Protein AF-A0A151ATL2-F1 (afdb_monomer_lite)

Foldseek 3Di:
DDPPPPPDPDDDPLPQPVVLLVVLVVCVVVVVDPPVVSCVSSVHDPVVNVVVVVVVVVVD

Radius of gyration: 12.79 Å; chains: 1; bounding box: 29×36×34 Å

Sequence (60 aa):
MAKEKGIKFGRPKVEIDDKLFKKVYTKWKNGKIKAVEAMKELNLSKPTFYRRVKEYEEKS

Organism: NCBI:txid1121338

Secondary structure (DSSP, 8-state):
---------S-------HHHHHHHHHHHHTTSS-HHHHHHHTT--HHHHHHHHHHHHHT-

Structure (mmCIF, N/CA/C/O backbone):
data_AF-A0A151ATL2-F1
#
_entry.id   AF-A0A151ATL2-F1
#
loop_
_atom_site.group_PDB
_atom_site.id
_atom_site.type_symbol
_atom_site.label_atom_id
_atom_site.label_alt_id
_atom_site.label_comp_id
_atom_site.label_asym_id
_atom_site.label_entity_id
_atom_site.label_seq_id
_atom_site.pdbx_PDB_ins_code
_atom_site.Cartn_x
_atom_site.Cartn_y
_atom_site.Cartn_z
_atom_site.occupancy
_atom_site.B_iso_or_equiv
_atom_site.auth_seq_id
_atom_site.auth_comp_id
_atom_site.auth_asym_id
_atom_site.auth_atom_id
_atom_site.pdbx_PDB_model_num
ATOM 1 N N . MET A 1 1 ? 8.715 28.133 -19.783 1.00 44.25 1 MET A N 1
ATOM 2 C CA . MET A 1 1 ? 7.629 27.121 -19.782 1.00 44.25 1 MET A CA 1
ATOM 3 C C . MET A 1 1 ? 8.258 25.729 -19.737 1.00 44.25 1 MET A C 1
ATOM 5 O O . MET A 1 1 ? 9.418 25.627 -20.098 1.00 44.25 1 MET A O 1
ATOM 9 N N . ALA A 1 2 ? 7.509 24.719 -19.275 1.00 44.72 2 ALA A N 1
ATOM 10 C CA . ALA A 1 2 ? 7.871 23.296 -19.120 1.00 44.72 2 ALA A CA 1
ATOM 11 C C . ALA A 1 2 ? 8.687 22.909 -17.862 1.00 44.72 2 ALA A C 1
ATOM 13 O O . ALA A 1 2 ? 9.908 22.792 -17.860 1.00 44.72 2 ALA A O 1
ATOM 14 N N . LYS A 1 3 ? 7.959 22.655 -16.764 1.00 42.72 3 LYS A N 1
ATOM 15 C CA . LYS A 1 3 ? 8.429 21.897 -15.591 1.00 42.72 3 LYS A CA 1
ATOM 16 C C . LYS A 1 3 ? 8.204 20.404 -15.842 1.00 42.72 3 LYS A C 1
ATOM 18 O O . LYS A 1 3 ? 7.436 19.765 -15.133 1.00 42.72 3 LYS A O 1
ATOM 23 N N . GLU A 1 4 ? 8.849 19.847 -16.853 1.00 43.97 4 GLU A N 1
ATOM 24 C CA . GLU A 1 4 ? 8.819 18.405 -17.095 1.00 43.97 4 GLU A CA 1
ATOM 25 C C . GLU A 1 4 ? 10.074 17.801 -16.485 1.00 43.97 4 GLU A C 1
ATOM 27 O O . GLU A 1 4 ? 11.076 17.538 -17.144 1.00 43.97 4 GLU A O 1
ATOM 32 N N . LYS A 1 5 ? 10.047 17.635 -15.158 1.00 46.22 5 LYS A N 1
ATOM 33 C CA . LYS A 1 5 ? 11.042 16.799 -14.492 1.00 46.22 5 LYS A CA 1
ATOM 34 C C . LYS A 1 5 ? 10.750 15.362 -14.896 1.00 46.22 5 LYS A C 1
ATOM 36 O O . LYS A 1 5 ? 9.95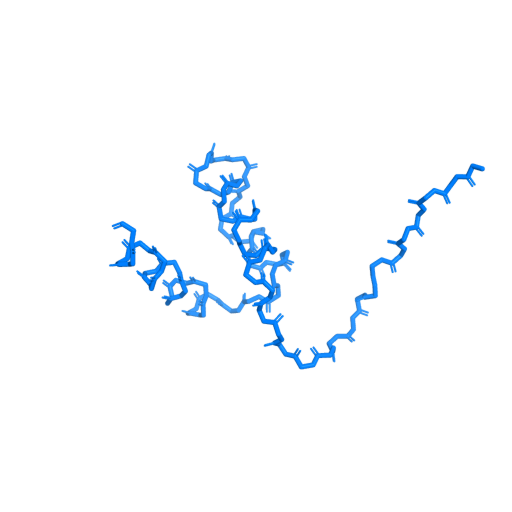7 14.688 -14.242 1.00 46.22 5 LYS A O 1
ATOM 41 N N . GLY A 1 6 ? 11.390 14.946 -15.988 1.00 42.06 6 GLY A N 1
ATOM 42 C CA . GLY A 1 6 ? 11.546 13.562 -16.406 1.00 42.06 6 GLY A CA 1
ATOM 43 C C . GLY A 1 6 ? 12.033 12.744 -15.220 1.00 42.06 6 GLY A C 1
ATOM 44 O O . GLY A 1 6 ? 13.213 12.743 -14.867 1.00 42.06 6 GLY A O 1
ATOM 45 N N . ILE A 1 7 ? 11.077 12.119 -14.545 1.00 49.50 7 ILE A N 1
ATOM 46 C CA . ILE A 1 7 ? 11.299 11.171 -13.466 1.00 49.50 7 ILE A CA 1
ATOM 47 C C . ILE A 1 7 ? 12.085 10.020 -14.082 1.00 49.50 7 ILE A C 1
ATOM 49 O O . ILE A 1 7 ? 11.571 9.282 -14.918 1.00 49.50 7 ILE A O 1
ATOM 53 N N . LYS A 1 8 ? 13.366 9.936 -13.713 1.00 44.72 8 LYS A N 1
ATOM 54 C CA . LYS A 1 8 ? 14.279 8.868 -14.109 1.00 44.72 8 LYS A CA 1
ATOM 55 C C . LYS A 1 8 ? 13.673 7.520 -13.711 1.00 44.72 8 LYS A C 1
ATOM 57 O O . LYS A 1 8 ? 13.759 7.109 -12.556 1.00 44.72 8 LYS A O 1
ATOM 62 N N . PHE A 1 9 ? 13.082 6.828 -14.678 1.00 49.19 9 PHE A N 1
ATOM 63 C CA . PHE A 1 9 ? 12.829 5.397 -14.599 1.00 49.19 9 PHE A CA 1
ATOM 64 C C . PHE A 1 9 ? 14.176 4.682 -14.754 1.00 49.19 9 PHE A C 1
ATOM 66 O O . PHE A 1 9 ? 14.755 4.683 -15.835 1.00 49.19 9 PHE A O 1
ATOM 73 N N . GLY A 1 10 ? 14.705 4.119 -13.665 1.00 45.72 10 GLY A N 1
ATOM 74 C CA . GLY A 1 10 ? 15.949 3.343 -13.707 1.00 45.72 10 GLY A CA 1
ATOM 75 C C . GLY A 1 10 ? 16.665 3.228 -12.363 1.00 45.72 10 GLY A C 1
ATOM 76 O O . GLY A 1 10 ? 17.675 3.885 -12.148 1.00 45.72 10 GLY A O 1
ATOM 77 N N . ARG A 1 11 ? 16.093 2.413 -11.467 1.00 50.06 11 ARG A N 1
ATOM 78 C CA . ARG A 1 11 ? 16.630 1.828 -10.217 1.00 50.06 11 ARG A CA 1
ATOM 79 C C . ARG A 1 11 ? 17.960 2.397 -9.658 1.00 50.06 11 ARG A C 1
ATOM 81 O O . ARG A 1 11 ? 18.990 1.736 -9.775 1.00 50.06 11 ARG A O 1
ATOM 88 N N . PRO A 1 12 ? 17.957 3.514 -8.910 1.00 47.78 12 PRO A N 1
ATOM 89 C CA . PRO A 1 12 ? 18.850 3.638 -7.765 1.00 47.78 12 PRO A CA 1
ATOM 90 C C . PRO A 1 12 ? 18.284 2.795 -6.605 1.00 47.78 12 PRO A C 1
ATOM 92 O O . PRO A 1 12 ? 17.082 2.537 -6.558 1.00 47.78 12 PRO A O 1
ATOM 95 N N . LYS A 1 13 ? 19.156 2.286 -5.723 1.00 42.59 13 LYS A N 1
ATOM 96 C CA . LYS A 1 13 ? 18.847 1.557 -4.469 1.00 42.59 13 LYS A CA 1
ATOM 97 C C . LYS A 1 13 ? 17.492 1.986 -3.885 1.00 42.59 13 LYS A C 1
ATOM 99 O O . LYS A 1 13 ? 17.253 3.180 -3.795 1.00 42.59 13 LYS A O 1
ATOM 104 N N . VAL A 1 14 ? 16.628 1.034 -3.516 1.00 52.69 14 VAL A N 1
ATOM 105 C CA . VAL A 1 14 ? 15.268 1.280 -2.995 1.00 52.69 14 VAL A CA 1
ATOM 106 C C . VAL A 1 14 ? 15.336 2.057 -1.670 1.00 52.69 14 VAL A C 1
ATOM 108 O O . VAL A 1 14 ? 15.198 1.502 -0.586 1.00 52.69 14 VAL A O 1
ATOM 111 N N . GLU A 1 15 ? 15.582 3.357 -1.754 1.00 52.72 15 GLU A N 1
ATOM 112 C CA . GLU A 1 15 ? 15.224 4.329 -0.742 1.00 52.72 15 GLU A CA 1
ATOM 113 C C . GLU A 1 15 ? 13.711 4.458 -0.875 1.00 52.72 15 GLU A C 1
ATOM 115 O O . GLU A 1 15 ? 13.205 5.154 -1.756 1.00 52.72 15 GLU A O 1
ATOM 120 N N . ILE A 1 16 ? 12.968 3.670 -0.089 1.00 59.81 16 ILE A N 1
ATOM 121 C CA . ILE A 1 16 ? 11.519 3.847 0.013 1.00 59.81 16 ILE A CA 1
ATOM 122 C C . ILE A 1 16 ? 11.324 5.236 0.602 1.00 59.81 16 ILE A C 1
ATOM 124 O O . ILE A 1 16 ? 11.380 5.407 1.817 1.00 59.81 16 ILE A O 1
ATOM 128 N N . ASP A 1 17 ? 11.141 6.226 -0.265 1.00 69.62 17 ASP A N 1
ATOM 129 C CA . ASP A 1 17 ? 10.898 7.588 0.163 1.00 69.62 17 ASP A CA 1
ATOM 130 C C . ASP A 1 17 ? 9.558 7.589 0.907 1.00 69.62 17 ASP A C 1
ATOM 132 O O . ASP A 1 17 ? 8.491 7.414 0.310 1.00 69.62 17 ASP A O 1
ATOM 136 N N . ASP A 1 18 ? 9.613 7.706 2.237 1.00 74.69 18 ASP A N 1
ATOM 137 C CA . ASP A 1 18 ? 8.440 7.693 3.115 1.00 74.69 18 ASP A CA 1
ATOM 138 C C . ASP A 1 18 ? 7.388 8.714 2.652 1.00 74.69 18 ASP A C 1
ATOM 140 O O . ASP A 1 18 ? 6.184 8.475 2.781 1.00 74.69 18 ASP A O 1
ATOM 144 N N . LYS A 1 19 ? 7.811 9.825 2.026 1.00 77.56 19 LYS A N 1
ATOM 145 C CA . LYS A 1 19 ? 6.890 10.824 1.468 1.00 77.56 19 LYS A CA 1
ATOM 146 C C . LYS A 1 19 ? 6.158 10.284 0.244 1.00 77.56 19 LYS A C 1
ATOM 148 O O . LYS A 1 19 ? 4.952 10.511 0.114 1.00 77.56 19 LYS A O 1
ATOM 153 N N . LEU A 1 20 ? 6.851 9.565 -0.644 1.00 77.88 20 LEU A N 1
ATOM 154 C CA . LEU A 1 20 ? 6.233 8.922 -1.805 1.00 77.88 20 LEU A CA 1
ATOM 155 C C . LEU A 1 20 ? 5.287 7.800 -1.364 1.00 77.88 20 LEU A C 1
ATOM 157 O O . LEU A 1 20 ? 4.140 7.774 -1.813 1.00 77.88 20 LEU A O 1
ATOM 161 N N . PHE A 1 21 ? 5.719 6.943 -0.430 1.00 83.12 21 PHE A N 1
ATOM 162 C CA . PHE A 1 21 ? 4.868 5.900 0.150 1.00 83.12 21 PHE A CA 1
ATOM 163 C C . PHE A 1 21 ? 3.608 6.502 0.765 1.00 83.12 21 PHE A C 1
ATOM 165 O O . PHE A 1 21 ? 2.515 6.097 0.393 1.00 83.12 21 PHE A O 1
ATOM 172 N N . LYS A 1 22 ? 3.726 7.526 1.619 1.00 85.19 22 LYS A N 1
ATOM 173 C CA . LYS A 1 22 ? 2.571 8.180 2.251 1.00 85.19 22 LYS A CA 1
ATOM 174 C C . LYS A 1 22 ? 1.620 8.793 1.222 1.00 85.19 22 LYS A C 1
ATOM 176 O O . LYS A 1 22 ? 0.404 8.660 1.360 1.00 85.19 22 LYS A O 1
ATOM 181 N N . LYS A 1 23 ? 2.140 9.414 0.157 1.00 86.38 23 LYS A N 1
ATOM 182 C CA . LYS A 1 23 ? 1.327 9.978 -0.937 1.00 86.38 23 LYS A CA 1
ATOM 183 C C . LYS A 1 23 ? 0.543 8.893 -1.681 1.00 86.38 23 LYS A C 1
ATOM 185 O O . LYS A 1 23 ? -0.659 9.046 -1.894 1.00 86.38 23 LYS A O 1
ATOM 190 N N . VAL A 1 24 ? 1.209 7.801 -2.050 1.00 86.94 24 VAL A N 1
ATOM 191 C CA . VAL A 1 24 ? 0.599 6.657 -2.744 1.00 86.94 24 VAL A CA 1
ATOM 192 C C . VAL A 1 24 ? -0.377 5.914 -1.827 1.00 86.94 24 VAL A C 1
ATOM 194 O O . VAL A 1 24 ? -1.506 5.652 -2.231 1.00 86.94 24 VAL A O 1
ATOM 197 N N . TYR A 1 25 ? 0.010 5.655 -0.578 1.00 88.25 25 TYR A N 1
ATOM 198 C CA . TYR A 1 25 ? -0.825 5.063 0.466 1.00 88.25 25 TYR A CA 1
ATOM 199 C C . TYR A 1 25 ? -2.099 5.874 0.674 1.00 88.25 25 TYR A C 1
ATOM 201 O O . TYR A 1 25 ? -3.184 5.311 0.672 1.00 88.25 25 TYR A O 1
ATOM 209 N N . THR A 1 26 ? -1.995 7.203 0.752 1.00 89.12 26 THR A N 1
ATOM 210 C CA . THR A 1 26 ? -3.161 8.084 0.887 1.00 89.12 26 THR A CA 1
ATOM 211 C C . THR A 1 26 ? -4.089 7.940 -0.315 1.00 89.12 26 THR A C 1
ATOM 213 O O . THR A 1 26 ? -5.289 7.757 -0.133 1.00 89.12 26 THR A O 1
ATOM 216 N N . LYS A 1 27 ? -3.570 7.968 -1.551 1.00 90.00 27 LYS A N 1
ATOM 217 C CA . LYS A 1 27 ? -4.390 7.745 -2.756 1.00 90.00 27 LYS A CA 1
ATOM 218 C C . LYS A 1 27 ? -5.071 6.371 -2.730 1.00 90.00 27 LYS A C 1
ATOM 220 O O . LYS A 1 27 ? -6.254 6.290 -3.043 1.00 90.00 27 LYS A O 1
ATOM 225 N N . TRP A 1 28 ? -4.343 5.319 -2.360 1.00 91.31 28 TRP A N 1
ATOM 226 C CA . TRP A 1 28 ? -4.861 3.952 -2.278 1.00 91.31 28 TRP A CA 1
ATOM 227 C C . TRP A 1 28 ? -5.924 3.803 -1.181 1.00 91.31 28 TRP A C 1
ATOM 229 O O . TRP A 1 28 ? -7.000 3.282 -1.453 1.00 91.31 28 TRP A O 1
ATOM 239 N N . LYS A 1 29 ? -5.679 4.343 0.020 1.00 87.38 29 LYS A N 1
ATOM 240 C CA . LYS A 1 29 ? -6.615 4.344 1.157 1.00 87.38 29 LYS A CA 1
ATOM 241 C C . LYS A 1 29 ? -7.888 5.140 0.852 1.00 87.38 29 LYS A C 1
ATOM 243 O O . LYS A 1 29 ? -8.965 4.744 1.270 1.00 87.38 29 LYS A O 1
ATOM 248 N N . ASN A 1 30 ? -7.777 6.215 0.067 1.00 90.56 30 ASN A N 1
ATOM 249 C CA . ASN A 1 30 ? -8.923 6.967 -0.461 1.00 90.56 30 ASN A CA 1
ATOM 250 C C . ASN A 1 30 ? -9.619 6.273 -1.652 1.00 90.56 30 ASN A C 1
ATOM 252 O O . ASN A 1 30 ? -10.537 6.846 -2.231 1.00 90.56 30 ASN A O 1
ATOM 256 N N . GLY A 1 31 ? -9.155 5.099 -2.094 1.00 89.94 31 GLY A N 1
ATOM 257 C CA . GLY A 1 31 ? -9.714 4.388 -3.249 1.00 89.94 31 GLY A CA 1
ATOM 258 C C . GLY A 1 31 ? -9.437 5.043 -4.608 1.00 89.94 31 GLY A C 1
ATOM 259 O O . GLY A 1 31 ? -10.006 4.625 -5.612 1.00 89.94 31 GLY A O 1
ATOM 260 N N . LYS A 1 32 ? -8.551 6.050 -4.679 1.00 90.81 32 LYS A N 1
ATOM 261 C CA . LYS A 1 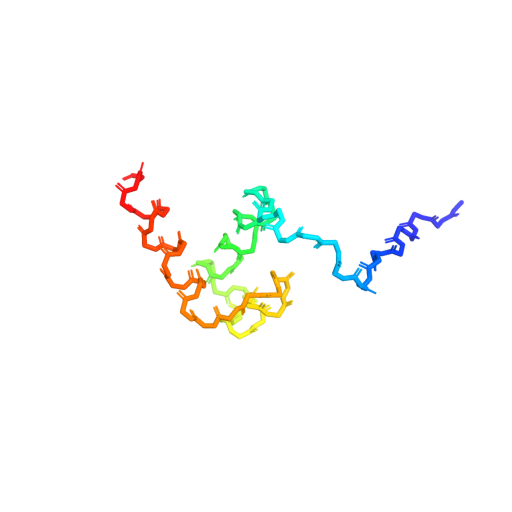32 ? -8.204 6.749 -5.932 1.00 90.81 32 LYS A CA 1
ATOM 262 C C . LYS A 1 32 ? -7.373 5.892 -6.884 1.00 90.81 32 LYS A C 1
ATOM 264 O O . LYS A 1 32 ? -7.415 6.111 -8.089 1.00 90.81 32 LYS A O 1
ATOM 269 N N . ILE A 1 33 ? -6.584 4.960 -6.349 1.00 89.88 33 ILE A N 1
ATOM 270 C CA . ILE A 1 33 ? -5.753 4.030 -7.125 1.00 89.88 33 ILE A CA 1
ATOM 271 C C . ILE A 1 33 ? -5.887 2.612 -6.572 1.00 89.88 33 ILE A C 1
ATOM 273 O O . ILE A 1 33 ? -6.176 2.415 -5.392 1.00 89.88 33 ILE A O 1
ATOM 277 N N . LYS A 1 34 ? -5.625 1.610 -7.415 1.00 89.31 34 LYS A N 1
ATOM 278 C CA . LYS A 1 34 ? -5.590 0.198 -7.007 1.00 89.31 34 LYS A CA 1
ATOM 279 C C . LYS A 1 34 ? -4.253 -0.138 -6.349 1.00 89.31 34 LYS A C 1
ATOM 281 O O . LYS A 1 34 ? -3.235 0.468 -6.671 1.00 89.31 34 LYS A O 1
ATOM 286 N N . ALA A 1 35 ? -4.232 -1.176 -5.513 1.00 83.88 35 ALA A N 1
ATOM 287 C CA . ALA A 1 35 ? -2.998 -1.675 -4.899 1.00 83.88 35 ALA A CA 1
ATOM 288 C C . ALA A 1 35 ?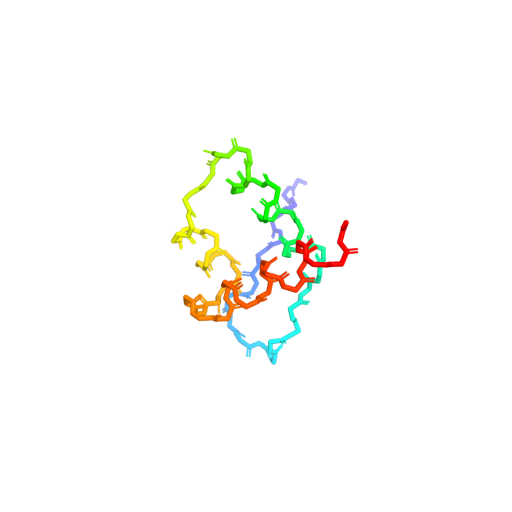 -1.918 -1.991 -5.954 1.00 83.88 35 ALA A C 1
ATOM 290 O O . ALA A 1 35 ? -0.742 -1.730 -5.744 1.00 83.88 35 ALA A O 1
ATOM 291 N N . VAL A 1 36 ? -2.321 -2.507 -7.121 1.00 85.81 36 VAL A N 1
ATOM 292 C CA . VAL A 1 36 ? -1.414 -2.834 -8.237 1.00 85.81 36 VAL A CA 1
ATOM 293 C C . VAL A 1 36 ? -0.753 -1.584 -8.826 1.00 85.81 36 VAL A C 1
ATOM 295 O O . VAL A 1 36 ? 0.428 -1.611 -9.152 1.00 85.81 36 VAL A O 1
ATOM 298 N N . GLU A 1 37 ? -1.499 -0.483 -8.919 1.00 87.56 37 GLU A N 1
ATOM 299 C CA . GLU A 1 37 ? -0.986 0.800 -9.406 1.00 87.56 37 GLU A CA 1
ATOM 300 C C . GLU A 1 37 ? -0.082 1.447 -8.358 1.00 87.56 37 GLU A C 1
ATOM 302 O O . GLU A 1 37 ? 1.012 1.885 -8.688 1.00 87.56 37 GLU A O 1
ATOM 307 N N . ALA A 1 38 ? -0.466 1.391 -7.079 1.00 86.12 38 ALA A N 1
ATOM 308 C CA . ALA A 1 38 ? 0.382 1.815 -5.968 1.00 86.12 38 ALA A CA 1
ATOM 309 C C . ALA A 1 38 ? 1.728 1.071 -5.950 1.00 86.12 38 ALA A C 1
ATOM 311 O O . ALA A 1 38 ? 2.784 1.684 -5.811 1.00 86.12 38 ALA A O 1
ATOM 312 N N . MET A 1 39 ? 1.699 -0.248 -6.145 1.00 83.88 39 MET A N 1
ATOM 313 C CA . MET A 1 39 ? 2.892 -1.087 -6.248 1.00 83.88 39 MET A CA 1
ATOM 314 C C . MET A 1 39 ? 3.765 -0.712 -7.445 1.00 83.88 39 MET A C 1
ATOM 316 O O . MET A 1 39 ? 4.980 -0.645 -7.297 1.00 83.88 39 MET A O 1
ATOM 320 N N . LYS A 1 40 ? 3.177 -0.428 -8.613 1.00 83.75 40 LYS A N 1
ATOM 321 C CA . LYS A 1 40 ? 3.932 0.045 -9.784 1.00 83.75 40 LYS A CA 1
ATOM 322 C C . LYS A 1 40 ? 4.548 1.425 -9.552 1.00 83.75 40 LYS A C 1
ATOM 324 O O . LYS A 1 40 ? 5.722 1.606 -9.863 1.00 83.75 40 LYS A O 1
ATOM 329 N N . GLU A 1 41 ? 3.785 2.360 -8.981 1.00 82.12 41 GLU A N 1
ATOM 330 C CA . GLU A 1 41 ? 4.202 3.743 -8.685 1.00 82.12 41 GLU A CA 1
ATOM 331 C C . GLU A 1 41 ? 5.350 3.763 -7.658 1.00 82.12 41 GLU A C 1
ATOM 333 O O . GLU A 1 41 ? 6.262 4.580 -7.758 1.00 82.12 41 GLU A O 1
ATOM 338 N N . LEU A 1 42 ? 5.348 2.813 -6.715 1.00 77.19 42 LEU A N 1
ATOM 339 C CA . LEU A 1 42 ? 6.407 2.621 -5.717 1.00 77.19 42 LEU A CA 1
ATOM 340 C C . LEU A 1 42 ? 7.497 1.625 -6.149 1.00 77.19 42 LEU A C 1
ATOM 342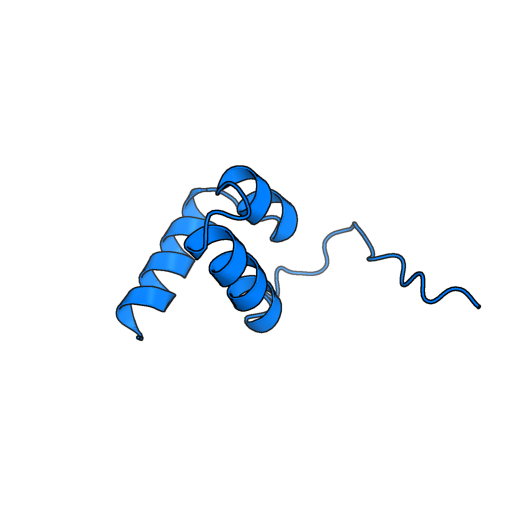 O O . LEU A 1 42 ? 8.464 1.426 -5.420 1.00 77.19 42 LEU A O 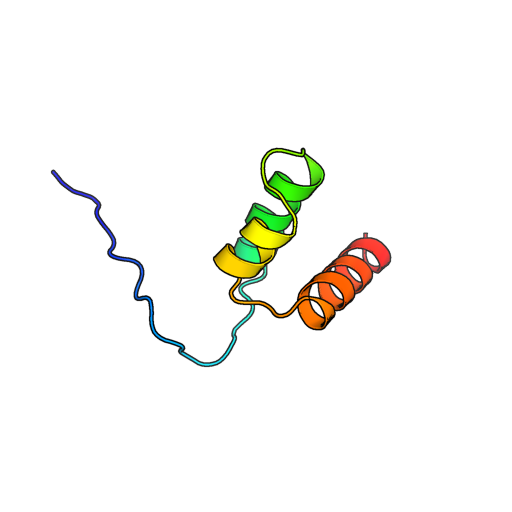1
ATOM 346 N N . ASN A 1 43 ? 7.335 0.975 -7.304 1.00 78.12 43 ASN A N 1
ATOM 347 C CA . ASN A 1 43 ? 8.160 -0.146 -7.763 1.00 78.12 43 ASN A CA 1
ATOM 348 C C . ASN A 1 43 ? 8.352 -1.250 -6.695 1.00 78.12 43 ASN A C 1
ATOM 350 O O . ASN A 1 43 ? 9.428 -1.830 -6.549 1.00 78.12 43 ASN A O 1
ATOM 354 N N . LEU A 1 44 ? 7.299 -1.527 -5.919 1.00 79.25 44 LEU A N 1
ATOM 355 C CA . LEU A 1 44 ? 7.303 -2.507 -4.836 1.00 79.25 44 LEU A CA 1
ATOM 356 C C . LEU A 1 44 ? 6.665 -3.822 -5.268 1.00 79.25 44 LEU A C 1
ATOM 358 O O . LEU A 1 44 ? 5.616 -3.859 -5.912 1.00 79.25 44 LEU A O 1
ATOM 362 N N . SER A 1 45 ? 7.248 -4.920 -4.801 1.00 82.19 45 SER A N 1
ATOM 363 C CA . SER A 1 45 ? 6.595 -6.224 -4.832 1.00 82.19 45 SER A CA 1
ATOM 364 C C . SER A 1 45 ? 5.409 -6.251 -3.860 1.00 82.19 45 SER A C 1
ATOM 366 O O . SER A 1 45 ? 5.462 -5.641 -2.790 1.00 82.19 45 SER A O 1
ATOM 368 N N . LYS A 1 46 ? 4.372 -7.035 -4.193 1.00 80.62 46 LYS A N 1
ATOM 369 C CA . LYS A 1 46 ? 3.214 -7.329 -3.320 1.00 80.62 46 LYS A CA 1
ATOM 370 C C . LYS A 1 46 ? 3.586 -7.526 -1.839 1.00 80.62 46 LYS A C 1
ATOM 372 O O . LYS A 1 46 ? 3.034 -6.799 -1.014 1.00 80.62 46 LYS A O 1
ATOM 377 N N . PRO A 1 47 ? 4.523 -8.429 -1.475 1.00 85.06 47 PRO A N 1
ATOM 378 C CA . PRO A 1 47 ? 4.878 -8.645 -0.070 1.00 85.06 47 PRO A CA 1
ATOM 379 C C . PRO A 1 47 ? 5.478 -7.403 0.605 1.00 85.06 47 PRO A C 1
ATOM 381 O O . PRO A 1 47 ? 5.161 -7.124 1.758 1.00 85.06 47 PRO A O 1
ATOM 384 N N . THR A 1 48 ? 6.295 -6.619 -0.103 1.00 84.06 48 THR A N 1
ATOM 385 C CA . THR A 1 48 ? 6.913 -5.405 0.451 1.00 84.06 48 THR A CA 1
ATOM 386 C C . THR A 1 48 ? 5.880 -4.315 0.708 1.00 84.06 48 THR A C 1
ATOM 388 O O . THR A 1 48 ? 5.943 -3.647 1.737 1.00 84.06 48 THR A O 1
ATOM 391 N N . PHE A 1 49 ? 4.905 -4.160 -0.193 1.00 84.81 49 PHE A N 1
ATOM 392 C CA . PHE A 1 49 ? 3.823 -3.192 -0.027 1.00 84.81 49 PHE A CA 1
ATOM 393 C C . PHE A 1 49 ? 2.983 -3.501 1.217 1.00 84.81 49 PHE A C 1
ATOM 395 O O . PHE A 1 49 ? 2.832 -2.636 2.074 1.00 84.81 49 PHE A O 1
ATOM 402 N N . TYR A 1 50 ? 2.507 -4.741 1.367 1.00 85.94 50 TYR A N 1
ATOM 403 C CA . TYR A 1 50 ? 1.694 -5.120 2.526 1.00 85.94 50 TYR A CA 1
ATOM 404 C C . TYR A 1 50 ? 2.471 -5.082 3.843 1.00 85.94 50 TYR A C 1
ATOM 406 O O . TYR A 1 50 ? 1.916 -4.638 4.844 1.00 85.94 50 TYR A O 1
ATOM 414 N N . ARG A 1 51 ? 3.755 -5.475 3.853 1.00 85.56 51 ARG A N 1
ATOM 415 C CA . ARG A 1 51 ? 4.591 -5.348 5.057 1.00 85.56 51 ARG A CA 1
ATOM 416 C C . ARG A 1 51 ? 4.699 -3.890 5.495 1.00 85.56 51 ARG A C 1
ATOM 418 O O . ARG A 1 51 ? 4.484 -3.591 6.661 1.00 85.56 51 ARG A O 1
ATOM 425 N N . ARG A 1 52 ? 4.948 -2.986 4.545 1.00 83.69 52 ARG A N 1
ATOM 426 C CA . ARG A 1 52 ? 5.073 -1.550 4.811 1.00 83.69 52 ARG A CA 1
ATOM 427 C C . ARG A 1 52 ? 3.757 -0.916 5.258 1.00 83.69 52 ARG A C 1
ATOM 429 O O . ARG A 1 52 ? 3.775 -0.074 6.144 1.00 83.69 52 ARG A O 1
ATOM 436 N N . VAL A 1 53 ? 2.631 -1.322 4.664 1.00 87.06 53 VAL A N 1
ATOM 437 C CA . VAL A 1 53 ? 1.288 -0.903 5.102 1.00 87.06 53 VAL A CA 1
ATOM 438 C C . VAL A 1 53 ? 1.040 -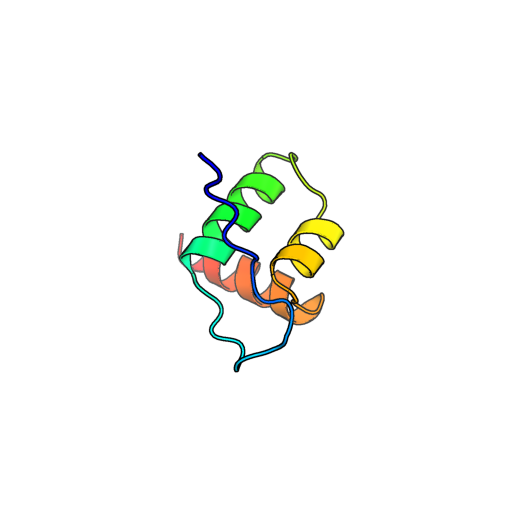1.344 6.537 1.00 87.06 53 VAL A C 1
ATOM 440 O O . VAL A 1 53 ? 0.666 -0.510 7.350 1.00 87.06 53 VAL A O 1
ATOM 443 N N . LYS A 1 54 ? 1.327 -2.609 6.867 1.00 87.75 54 LYS A N 1
ATOM 444 C CA . LYS A 1 54 ? 1.185 -3.122 8.231 1.00 87.75 54 LYS A CA 1
ATOM 445 C C . LYS A 1 54 ? 2.050 -2.337 9.222 1.00 87.75 54 LYS A C 1
ATOM 447 O O . LYS A 1 54 ? 1.529 -1.868 10.220 1.00 87.75 54 LYS A O 1
ATOM 452 N N . GLU A 1 55 ? 3.329 -2.115 8.912 1.00 86.06 55 GLU A N 1
ATOM 453 C CA . GLU A 1 55 ? 4.221 -1.294 9.751 1.00 86.06 55 GLU A CA 1
ATOM 454 C C . GLU A 1 55 ? 3.722 0.151 9.917 1.00 86.06 55 GLU A C 1
ATOM 456 O O . GLU A 1 55 ? 3.935 0.757 10.963 1.00 86.06 55 GLU A O 1
ATOM 461 N N . TYR A 1 56 ? 3.083 0.716 8.890 1.00 84.75 56 TYR A N 1
ATOM 462 C CA . TYR A 1 56 ? 2.526 2.067 8.926 1.00 84.75 56 TYR A CA 1
ATOM 463 C C . TYR A 1 56 ? 1.224 2.139 9.737 1.00 84.75 56 TYR A C 1
ATOM 465 O O . TYR A 1 56 ? 1.017 3.117 10.448 1.00 84.75 56 TYR A O 1
ATOM 473 N N . GLU A 1 57 ? 0.363 1.122 9.648 1.00 83.62 57 GLU A N 1
ATOM 474 C CA . GLU A 1 57 ? -0.879 1.029 10.426 1.00 83.62 57 GLU A CA 1
ATOM 475 C C . GLU A 1 57 ? -0.618 0.658 11.894 1.00 83.62 57 GLU A C 1
ATOM 477 O O . GLU A 1 57 ? -1.294 1.191 12.761 1.00 83.62 57 GLU A O 1
ATOM 482 N N . GLU A 1 58 ? 0.391 -0.168 12.201 1.00 81.75 58 GLU A N 1
ATOM 483 C CA . GLU A 1 58 ? 0.772 -0.492 13.590 1.00 81.75 58 GLU A CA 1
ATOM 484 C C . GLU A 1 58 ? 1.471 0.666 14.320 1.00 81.75 58 GLU A C 1
ATOM 486 O O . GLU A 1 58 ? 1.482 0.704 15.547 1.00 81.75 58 GLU A O 1
ATOM 491 N N . LYS A 1 59 ? 2.070 1.613 13.587 1.00 63.81 59 LYS A N 1
ATOM 492 C CA . LYS A 1 59 ? 2.685 2.819 14.166 1.00 63.81 59 LYS A CA 1
ATOM 493 C C . LYS A 1 59 ? 1.713 3.984 14.375 1.00 63.81 59 LYS A C 1
ATOM 495 O O . LYS A 1 59 ? 2.157 5.010 14.896 1.00 63.81 59 LYS A O 1
ATOM 500 N N . SER A 1 60 ? 0.472 3.880 13.895 1.00 51.34 60 SER A N 1
ATOM 501 C CA . SER A 1 60 ? -0.481 4.996 13.824 1.00 51.34 60 SER A CA 1
ATOM 502 C C . SER A 1 60 ? -1.586 4.929 14.866 1.00 51.34 60 SER A C 1
ATOM 504 O O . SER A 1 60 ? -1.853 3.840 15.408 1.00 51.34 60 SER A O 1
#

pLDDT: mean 73.71, std 17.21, range [42.06, 91.31]